Protein AF-A0A3E0RC95-F1 (afdb_monomer_lite)

Sequence (96 aa):
MTKPINPTENRKFEVNDRVCKRPVRNAIATPNTPEMKPTRKGIIVSRKQVKQRSKTAVAGHALRWQSEIRWDDSERTDWVDDIRIIHEAELQTHLS

Foldseek 3Di:
DDDDDDPVPPPQDDFFFKKWFDQDPPLPPDVPRPPRPPTWIWTFHDKDWDWAQDPPDPVRTDTFMWTWTDTPVDPDTDTGTPVRMHGPVVVVVVVD

pLDDT: mean 76.49, std 19.99, range [34.25, 96.75]

Secondary structure (DSSP, 8-state):
-PPP--TT------TT-EEEEPPPTT----TT--------EEEEEEEEEEEEE-SSSTTSEEEEEEEEEEETT-SSEEEEEGGGEEEHHHHHHHH-

Radius of gyration: 15.99 Å; chains: 1; bounding box: 33×42×44 Å

Structure (mmCIF, N/CA/C/O backbone):
data_AF-A0A3E0RC95-F1
#
_entry.id   AF-A0A3E0RC95-F1
#
loop_
_atom_site.group_PDB
_atom_site.id
_atom_site.type_symbol
_atom_site.label_atom_id
_atom_site.label_alt_id
_atom_site.label_comp_id
_atom_site.label_asym_id
_atom_site.label_entity_id
_atom_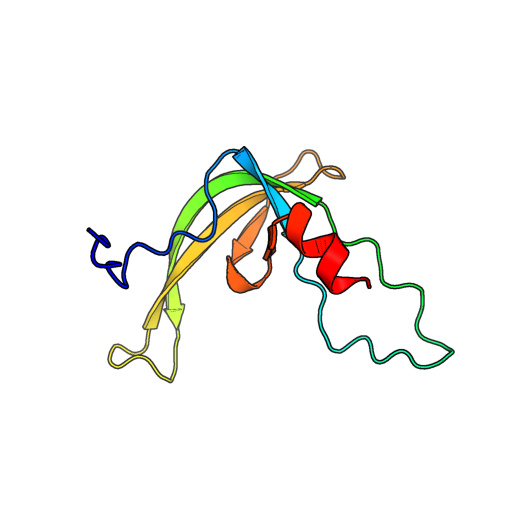site.label_seq_id
_atom_site.pdbx_PDB_ins_code
_atom_site.Cartn_x
_atom_site.Cartn_y
_atom_site.Cartn_z
_atom_site.occupancy
_atom_site.B_iso_or_equiv
_atom_site.auth_seq_id
_atom_site.auth_comp_id
_atom_site.auth_asym_id
_atom_site.auth_atom_id
_atom_site.pdbx_PDB_model_num
ATOM 1 N N . MET A 1 1 ? 2.530 -30.930 -8.122 1.00 35.31 1 MET A N 1
ATOM 2 C CA . MET A 1 1 ? 3.054 -30.095 -9.225 1.00 35.31 1 MET A CA 1
ATOM 3 C C . MET A 1 1 ? 3.200 -28.673 -8.707 1.00 35.31 1 MET A C 1
ATOM 5 O O . MET A 1 1 ? 2.201 -27.987 -8.535 1.00 35.31 1 MET A O 1
ATOM 9 N N . THR A 1 2 ? 4.415 -28.270 -8.348 1.00 40.94 2 THR A N 1
ATOM 10 C CA . THR A 1 2 ? 4.705 -26.956 -7.754 1.00 40.94 2 THR A CA 1
ATOM 11 C C . THR A 1 2 ? 4.955 -25.970 -8.891 1.00 40.94 2 THR A C 1
ATOM 13 O O . THR A 1 2 ? 5.868 -26.177 -9.687 1.00 40.94 2 THR A O 1
ATOM 16 N N . LYS A 1 3 ? 4.102 -24.948 -9.032 1.00 36.81 3 LYS A N 1
ATOM 17 C CA . LYS A 1 3 ? 4.248 -23.929 -10.083 1.00 36.81 3 LYS A CA 1
ATOM 18 C C . LYS A 1 3 ? 5.574 -23.170 -9.889 1.00 36.81 3 LYS A C 1
ATOM 20 O O . LYS A 1 3 ? 5.895 -22.839 -8.746 1.00 36.81 3 LYS A O 1
ATOM 25 N N . PRO A 1 4 ? 6.334 -22.876 -10.959 1.00 38.53 4 PRO A N 1
ATOM 26 C CA . PRO A 1 4 ? 7.520 -22.037 -10.854 1.00 38.53 4 PRO A CA 1
ATOM 27 C C . PRO A 1 4 ? 7.095 -20.619 -10.465 1.00 38.53 4 PRO A C 1
ATOM 29 O O . PRO A 1 4 ? 6.241 -20.006 -11.105 1.00 38.53 4 PRO A O 1
ATOM 32 N N . ILE A 1 5 ? 7.673 -20.116 -9.378 1.00 41.31 5 ILE A N 1
ATOM 33 C CA . ILE A 1 5 ? 7.443 -18.760 -8.890 1.00 41.31 5 ILE A CA 1
ATOM 34 C C . ILE A 1 5 ? 8.248 -17.836 -9.808 1.00 41.31 5 ILE A C 1
ATOM 36 O O . ILE A 1 5 ? 9.473 -17.786 -9.712 1.00 41.31 5 ILE A O 1
ATOM 40 N N . ASN A 1 6 ? 7.581 -17.134 -10.727 1.00 34.25 6 ASN A N 1
ATOM 41 C CA . ASN A 1 6 ? 8.210 -16.048 -11.477 1.00 34.25 6 ASN A CA 1
ATOM 42 C C . ASN A 1 6 ? 8.730 -15.006 -10.466 1.00 34.25 6 ASN A C 1
ATOM 44 O O . ASN A 1 6 ? 7.924 -14.445 -9.717 1.00 34.25 6 ASN A O 1
ATOM 48 N N . PRO A 1 7 ? 10.038 -14.685 -10.430 1.00 42.03 7 PRO A N 1
ATOM 49 C CA . PRO A 1 7 ? 10.589 -13.711 -9.481 1.00 42.03 7 PRO A CA 1
ATOM 50 C C . PRO A 1 7 ? 10.060 -12.278 -9.697 1.00 42.03 7 PRO A C 1
ATOM 52 O O . PRO A 1 7 ? 10.316 -11.391 -8.885 1.00 42.03 7 PRO A O 1
ATOM 55 N N . THR A 1 8 ? 9.295 -12.049 -10.767 1.00 39.56 8 THR A N 1
ATOM 56 C CA . THR A 1 8 ? 8.654 -10.778 -11.127 1.00 39.56 8 THR A CA 1
ATOM 57 C C . THR A 1 8 ? 7.214 -10.617 -10.623 1.00 39.56 8 THR A C 1
ATOM 59 O O . THR A 1 8 ? 6.688 -9.507 -10.687 1.00 39.56 8 THR A O 1
ATOM 62 N N . GLU A 1 9 ? 6.581 -11.666 -10.089 1.00 40.16 9 GLU A N 1
ATOM 63 C CA . GLU A 1 9 ? 5.160 -11.650 -9.694 1.00 40.16 9 GLU A CA 1
ATOM 64 C C . GLU A 1 9 ? 4.912 -12.059 -8.241 1.00 40.16 9 GLU A C 1
ATOM 66 O O . GLU A 1 9 ? 3.819 -12.487 -7.884 1.00 40.16 9 GLU A O 1
ATOM 71 N N . ASN A 1 10 ? 5.883 -11.857 -7.349 1.00 47.84 10 ASN A N 1
ATOM 72 C CA . ASN A 1 10 ? 5.588 -11.916 -5.918 1.00 47.84 10 ASN A CA 1
ATOM 73 C C . ASN A 1 10 ? 4.903 -10.602 -5.492 1.00 47.84 10 ASN A C 1
ATOM 75 O O . ASN A 1 10 ? 5.489 -9.754 -4.812 1.00 47.84 10 ASN A O 1
ATOM 79 N N . ARG A 1 11 ? 3.687 -10.360 -6.005 1.00 60.28 11 ARG A N 1
ATOM 80 C CA . ARG A 1 11 ? 2.858 -9.219 -5.606 1.00 60.28 11 ARG A CA 1
ATOM 81 C C . ARG A 1 11 ? 2.469 -9.433 -4.148 1.00 60.28 11 ARG A C 1
ATOM 83 O O . ARG A 1 11 ? 1.536 -10.158 -3.850 1.00 60.28 11 ARG A O 1
ATOM 90 N N . LYS A 1 12 ? 3.211 -8.792 -3.239 1.00 78.62 12 LYS A N 1
ATOM 91 C CA . LYS A 1 12 ? 2.954 -8.884 -1.795 1.00 78.62 12 LYS A CA 1
ATOM 92 C C . LYS A 1 12 ? 1.573 -8.327 -1.404 1.00 78.62 12 LYS A C 1
ATOM 94 O O . LYS A 1 12 ? 1.042 -8.734 -0.382 1.00 78.62 12 LYS A O 1
ATOM 99 N N . PHE A 1 13 ? 1.014 -7.418 -2.201 1.00 89.25 13 PHE A N 1
ATOM 100 C CA . PHE A 1 13 ? -0.245 -6.717 -1.932 1.00 89.25 13 PHE A CA 1
ATOM 101 C C . PHE A 1 13 ? -1.110 -6.644 -3.193 1.00 89.25 13 PHE A C 1
ATOM 103 O O . PHE A 1 13 ? -0.581 -6.802 -4.296 1.00 89.25 13 PHE A O 1
ATOM 110 N N . GLU A 1 14 ? -2.389 -6.320 -3.042 1.00 92.69 14 GLU A N 1
ATOM 111 C CA . GLU A 1 14 ? -3.408 -6.099 -4.071 1.00 92.69 14 GLU A CA 1
ATOM 112 C C . GLU A 1 14 ? -4.346 -4.931 -3.698 1.00 92.69 14 GLU A C 1
ATOM 114 O O . GLU A 1 14 ? -4.283 -4.372 -2.604 1.00 92.69 14 GLU A O 1
ATOM 119 N N . VAL A 1 15 ? -5.177 -4.484 -4.648 1.00 93.88 15 VAL A N 1
ATOM 120 C CA . VAL A 1 15 ? -6.199 -3.456 -4.377 1.00 93.88 15 VAL A CA 1
ATOM 121 C C . VAL A 1 15 ? -7.290 -4.069 -3.500 1.00 93.88 15 VAL A C 1
ATOM 123 O O . VAL A 1 15 ? -7.694 -5.203 -3.729 1.00 93.88 15 VAL A O 1
ATOM 126 N N . ASN A 1 16 ? -7.790 -3.293 -2.540 1.00 95.06 16 ASN A N 1
ATOM 127 C CA . ASN A 1 16 ? -8.684 -3.687 -1.448 1.00 95.06 16 ASN A CA 1
ATOM 128 C C . ASN A 1 16 ? -8.031 -4.451 -0.285 1.00 95.06 16 ASN A C 1
ATOM 130 O O . ASN A 1 16 ? -8.719 -4.738 0.696 1.00 95.06 16 ASN A O 1
ATOM 134 N N . ASP A 1 17 ? -6.719 -4.701 -0.319 1.00 94.62 17 ASP A N 1
ATOM 135 C CA . ASP A 1 17 ? -6.029 -5.274 0.836 1.00 94.62 17 ASP A CA 1
ATOM 136 C C . ASP A 1 17 ? -6.010 -4.307 2.022 1.00 94.62 17 ASP A C 1
ATOM 138 O O . ASP A 1 17 ? -5.752 -3.103 1.882 1.00 94.62 17 ASP A O 1
ATOM 142 N N . ARG A 1 18 ? -6.229 -4.869 3.216 1.00 94.06 18 ARG A N 1
ATOM 143 C CA . ARG A 1 18 ? -6.066 -4.180 4.497 1.00 94.06 18 ARG A CA 1
ATOM 144 C C . ARG A 1 18 ? -4.603 -4.184 4.900 1.00 94.06 18 ARG A C 1
ATOM 146 O O . ARG A 1 18 ? -4.006 -5.229 5.161 1.00 94.06 18 ARG A O 1
ATOM 153 N N . VAL A 1 19 ? -4.037 -2.991 4.993 1.00 93.19 19 VAL A N 1
ATOM 154 C CA . VAL A 1 19 ? -2.623 -2.795 5.292 1.00 93.19 19 VAL A CA 1
ATOM 155 C C . VAL A 1 19 ? -2.442 -1.848 6.455 1.00 93.19 19 VAL A C 1
ATOM 157 O O . VAL A 1 19 ? -3.298 -1.028 6.787 1.00 93.19 19 VAL A O 1
ATOM 160 N N . CYS A 1 20 ? -1.275 -1.936 7.067 1.00 90.88 20 CYS A N 1
ATOM 161 C CA . CYS A 1 20 ? -0.836 -0.975 8.049 1.00 90.88 20 CYS A CA 1
ATOM 162 C C . CYS A 1 20 ? 0.590 -0.527 7.739 1.00 90.88 20 CYS A C 1
ATOM 164 O O . CYS A 1 20 ? 1.341 -1.168 6.994 1.00 90.88 20 CYS A O 1
ATOM 166 N N . LYS A 1 21 ? 0.967 0.627 8.285 1.00 88.12 21 LYS A N 1
ATOM 167 C CA . LYS A 1 21 ? 2.341 1.115 8.181 1.00 88.12 21 LYS A CA 1
ATOM 168 C C . LYS A 1 21 ? 3.292 0.077 8.790 1.00 88.12 21 LYS A C 1
ATOM 170 O O . LYS A 1 21 ? 3.031 -0.484 9.834 1.00 88.12 21 LYS A O 1
ATOM 175 N N . ARG A 1 22 ? 4.430 -0.217 8.179 1.00 84.75 22 ARG A N 1
ATOM 176 C CA . ARG A 1 22 ? 5.389 -1.143 8.788 1.00 84.75 22 ARG A CA 1
ATOM 177 C C . ARG A 1 22 ? 5.930 -0.519 10.088 1.00 84.75 22 ARG A C 1
ATOM 179 O O . ARG A 1 22 ? 6.446 0.604 10.014 1.00 84.75 22 ARG A O 1
ATOM 186 N N . PRO A 1 23 ? 5.861 -1.207 11.244 1.00 74.81 23 PRO A N 1
ATOM 187 C CA . PRO A 1 23 ? 6.500 -0.737 12.468 1.00 74.81 23 PRO A CA 1
ATOM 188 C C . PRO A 1 23 ? 8.006 -0.578 12.240 1.00 74.81 23 PRO A C 1
ATOM 190 O O . PRO A 1 23 ? 8.659 -1.449 11.660 1.00 74.81 23 PRO A O 1
ATOM 193 N N . VAL A 1 24 ? 8.577 0.552 12.655 1.00 68.69 24 VAL A N 1
ATOM 194 C CA . VAL A 1 24 ? 10.017 0.788 12.500 1.00 68.69 24 VAL A CA 1
ATOM 195 C C . VAL A 1 24 ? 10.729 0.104 13.663 1.00 68.69 24 VAL A C 1
ATOM 197 O O . VAL A 1 24 ? 10.512 0.464 14.815 1.00 68.69 24 VAL A O 1
ATOM 200 N N . ARG A 1 25 ? 11.605 -0.863 13.365 1.00 54.59 25 ARG A N 1
ATOM 201 C CA . ARG A 1 25 ? 12.321 -1.704 14.349 1.00 54.59 25 ARG A CA 1
ATOM 202 C C . ARG A 1 25 ? 13.194 -0.928 15.359 1.00 54.59 25 ARG A C 1
ATOM 204 O O . ARG A 1 25 ? 13.706 -1.527 16.293 1.00 54.59 25 ARG A O 1
ATOM 211 N N . ASN A 1 26 ? 13.361 0.386 15.187 1.00 49.31 26 ASN A N 1
ATOM 212 C CA . ASN A 1 26 ? 14.216 1.239 16.019 1.00 49.31 26 ASN A CA 1
ATOM 213 C C . ASN A 1 26 ? 13.485 1.973 17.154 1.00 49.31 26 ASN A C 1
ATOM 215 O O . ASN A 1 26 ? 14.095 2.818 17.805 1.00 49.31 26 ASN A O 1
ATOM 219 N N . ALA A 1 27 ? 12.226 1.648 17.449 1.00 47.44 27 ALA A N 1
ATOM 220 C CA . ALA A 1 27 ? 11.689 1.927 18.779 1.00 47.44 27 ALA A CA 1
ATOM 221 C C . ALA A 1 27 ? 12.302 0.910 19.757 1.00 47.44 27 ALA A C 1
ATOM 223 O O . ALA A 1 27 ? 11.657 -0.051 20.164 1.00 47.44 27 ALA A O 1
ATOM 224 N N . ILE A 1 28 ? 13.595 1.074 20.058 1.00 43.06 28 ILE A N 1
ATOM 225 C CA . ILE A 1 28 ? 14.238 0.398 21.184 1.00 43.06 28 ILE A CA 1
ATOM 226 C C . ILE A 1 28 ? 13.371 0.740 22.389 1.00 43.06 28 ILE A C 1
ATOM 228 O O . ILE A 1 28 ? 13.204 1.921 22.685 1.00 43.06 28 ILE A O 1
ATOM 232 N N . ALA A 1 29 ? 12.800 -0.278 23.030 1.00 45.34 29 ALA A N 1
ATOM 233 C CA . ALA A 1 29 ? 12.049 -0.154 24.268 1.00 45.34 29 ALA A CA 1
ATOM 234 C C . ALA A 1 29 ? 12.998 0.321 25.379 1.00 45.34 29 ALA A C 1
ATOM 236 O O . ALA A 1 29 ? 13.467 -0.448 26.210 1.00 45.34 29 ALA A O 1
ATOM 237 N N . THR A 1 30 ? 13.348 1.601 25.359 1.00 45.31 30 THR A N 1
ATOM 238 C CA . THR A 1 30 ? 13.8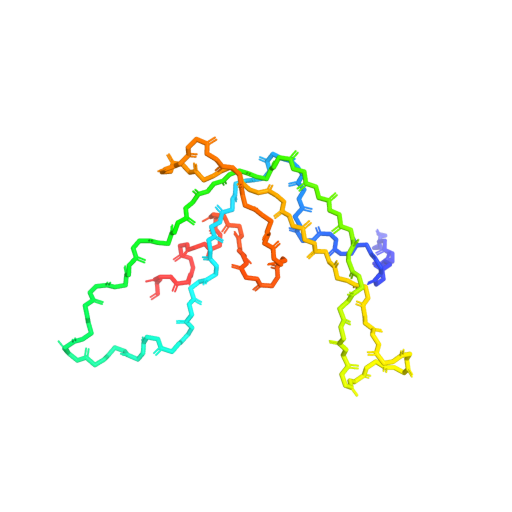45 2.279 26.547 1.00 45.31 30 THR A CA 1
ATOM 239 C C . THR A 1 30 ? 12.639 2.540 27.453 1.00 45.31 30 THR A C 1
ATOM 241 O O . THR A 1 30 ? 11.554 2.818 26.936 1.00 45.31 30 THR A O 1
ATOM 244 N N . PRO A 1 31 ? 12.771 2.465 28.784 1.00 51.25 31 PRO A N 1
ATOM 245 C CA . PRO A 1 31 ? 11.652 2.665 29.712 1.00 51.25 31 PRO A CA 1
ATOM 246 C C . PRO A 1 31 ? 10.958 4.041 29.596 1.00 51.25 31 PRO A C 1
ATOM 248 O O . PRO A 1 31 ? 9.878 4.217 30.142 1.00 51.25 31 PRO A O 1
ATOM 251 N N . ASN A 1 32 ? 11.534 4.983 28.836 1.00 52.47 32 ASN A N 1
ATOM 252 C CA . ASN A 1 32 ? 10.956 6.291 28.504 1.00 52.47 32 ASN A CA 1
ATOM 253 C C . ASN A 1 32 ? 10.447 6.406 27.053 1.00 52.47 32 ASN A C 1
ATOM 255 O O . ASN A 1 32 ? 10.195 7.514 26.578 1.00 52.47 32 ASN A O 1
ATOM 259 N N . THR A 1 33 ? 10.333 5.302 26.308 1.00 49.88 33 THR A N 1
ATOM 260 C CA . THR A 1 33 ? 9.812 5.361 24.935 1.00 49.88 33 THR A CA 1
ATOM 261 C C . THR A 1 33 ? 8.293 5.493 25.021 1.00 49.88 33 THR A C 1
ATOM 263 O O . THR A 1 33 ? 7.661 4.579 25.550 1.00 49.88 33 THR A O 1
ATOM 266 N N . PRO A 1 34 ? 7.690 6.598 24.541 1.00 45.91 34 PRO A N 1
ATOM 267 C CA . PRO A 1 34 ? 6.240 6.718 24.512 1.00 45.91 34 PRO A CA 1
ATOM 268 C C . PRO A 1 34 ? 5.681 5.539 23.717 1.00 45.91 34 PRO A C 1
ATOM 270 O O . PRO A 1 34 ? 6.285 5.160 22.708 1.00 45.91 34 PRO A O 1
ATOM 273 N N . GLU A 1 35 ? 4.587 4.957 24.221 1.00 51.66 35 GLU A N 1
ATOM 274 C CA . GLU A 1 35 ? 3.865 3.812 23.654 1.00 51.66 35 GLU A CA 1
ATOM 275 C C . GLU A 1 35 ? 4.025 3.742 22.135 1.00 51.66 35 GLU A C 1
ATOM 277 O O . GLU A 1 35 ? 3.847 4.757 21.450 1.00 51.66 35 GLU A O 1
ATOM 282 N N . MET A 1 36 ? 4.384 2.560 21.608 1.00 52.66 36 MET A N 1
ATOM 283 C CA . MET A 1 36 ? 4.443 2.323 20.164 1.00 52.66 36 MET A CA 1
ATOM 284 C C . MET A 1 36 ? 3.199 2.939 19.527 1.00 52.66 36 MET A C 1
ATOM 286 O O . MET A 1 36 ? 2.093 2.435 19.722 1.00 52.66 36 MET A O 1
ATOM 290 N N . LYS A 1 37 ? 3.376 4.063 18.815 1.00 54.69 37 LYS A N 1
ATOM 291 C CA . LYS A 1 37 ? 2.242 4.790 18.241 1.00 54.69 37 LYS A CA 1
ATOM 292 C C . LYS A 1 37 ? 1.413 3.796 17.432 1.00 54.69 37 LYS A C 1
ATOM 294 O O . LYS A 1 37 ? 2.015 3.044 16.653 1.00 54.69 37 LYS A O 1
ATOM 299 N N . PRO A 1 38 ? 0.077 3.782 17.597 1.00 61.66 38 PRO A N 1
ATOM 300 C CA . PRO A 1 38 ? -0.775 2.848 16.890 1.00 61.66 38 PRO A CA 1
ATOM 301 C C . PRO A 1 38 ? -0.442 2.928 15.408 1.00 61.66 38 PRO A C 1
ATOM 303 O O . PRO A 1 38 ? -0.373 4.000 14.798 1.00 61.66 38 PRO A O 1
ATOM 306 N N . THR A 1 39 ? -0.111 1.770 14.859 1.00 73.56 39 THR A N 1
ATOM 307 C CA . THR A 1 39 ? 0.322 1.679 13.481 1.00 73.56 39 THR A CA 1
ATOM 308 C C . THR A 1 39 ? -0.865 2.040 12.599 1.00 73.56 39 THR A C 1
ATOM 310 O O . THR A 1 39 ? -1.870 1.336 12.619 1.00 73.56 39 THR A O 1
ATOM 313 N N . ARG A 1 40 ? -0.759 3.143 11.848 1.00 87.00 40 ARG A N 1
ATOM 314 C CA . ARG A 1 40 ? -1.830 3.636 10.968 1.00 87.00 40 ARG A CA 1
ATOM 315 C C . ARG A 1 40 ? -2.292 2.520 10.027 1.00 87.00 40 ARG A C 1
ATOM 317 O O . ARG A 1 40 ? -1.450 1.895 9.374 1.00 87.00 40 ARG A O 1
ATOM 324 N N . LYS A 1 41 ? -3.602 2.277 9.988 1.00 92.06 41 LYS A N 1
ATOM 325 C CA . LYS A 1 41 ? -4.267 1.230 9.199 1.00 92.06 41 LYS A CA 1
ATOM 326 C C . LYS A 1 41 ? -5.055 1.848 8.053 1.00 92.06 41 LYS A C 1
ATOM 328 O O . LYS A 1 41 ? -5.482 2.997 8.153 1.00 92.06 41 LYS A O 1
ATOM 333 N N . GLY A 1 42 ? -5.216 1.107 6.969 1.00 94.12 42 GLY A N 1
ATOM 334 C CA . GLY A 1 42 ? -5.942 1.573 5.800 1.00 94.12 42 GLY A CA 1
ATOM 335 C C . GLY A 1 42 ? -6.178 0.476 4.776 1.00 94.12 42 GLY A C 1
ATOM 336 O O . GLY A 1 42 ? -5.865 -0.695 4.995 1.00 94.12 42 GLY A O 1
ATOM 337 N N . ILE A 1 43 ? -6.733 0.880 3.640 1.00 96.31 43 ILE A N 1
ATOM 338 C CA . ILE A 1 43 ? -7.029 0.009 2.505 1.00 96.31 43 ILE A CA 1
ATOM 339 C C . ILE A 1 43 ? -6.324 0.515 1.251 1.00 96.31 43 ILE A C 1
ATOM 341 O O . ILE A 1 43 ? -6.299 1.721 0.988 1.00 96.31 43 ILE A O 1
ATOM 345 N N . ILE A 1 44 ? -5.751 -0.400 0.472 1.00 96.56 44 ILE A N 1
ATOM 346 C CA . ILE A 1 44 ? -5.158 -0.055 -0.821 1.00 96.56 44 ILE A CA 1
ATOM 347 C C . ILE A 1 44 ? -6.274 0.239 -1.823 1.00 96.56 44 ILE A C 1
ATOM 349 O O . ILE A 1 44 ? -7.141 -0.599 -2.051 1.00 96.56 44 ILE A O 1
ATOM 353 N N . VAL A 1 45 ? -6.222 1.405 -2.465 1.00 96.75 45 VAL A N 1
ATOM 354 C CA . VAL A 1 45 ? -7.205 1.827 -3.479 1.00 96.75 45 VAL A CA 1
ATOM 355 C C . VAL A 1 45 ? -6.638 1.818 -4.899 1.00 96.75 45 VAL A C 1
ATOM 357 O O . VAL A 1 45 ? -7.383 1.652 -5.859 1.00 96.75 45 VAL A O 1
ATOM 360 N N . SER A 1 46 ? -5.321 1.959 -5.051 1.00 95.88 46 SER A N 1
ATOM 361 C CA . SER A 1 46 ? -4.640 1.937 -6.349 1.00 95.88 46 SER A CA 1
ATOM 362 C C . SER A 1 46 ? -3.175 1.559 -6.183 1.00 95.88 46 SER A C 1
ATOM 364 O O . SER A 1 46 ? -2.628 1.613 -5.082 1.00 95.88 46 SER A O 1
ATOM 366 N N . ARG A 1 47 ? -2.518 1.142 -7.269 1.00 94.19 47 ARG A N 1
ATOM 367 C CA . ARG A 1 47 ? -1.111 0.720 -7.257 1.00 94.19 47 ARG A CA 1
ATOM 368 C C . ARG A 1 47 ? -0.415 1.102 -8.553 1.00 94.19 47 ARG A C 1
ATOM 370 O O . ARG A 1 47 ? -1.007 1.039 -9.626 1.00 94.19 47 ARG A O 1
ATOM 377 N N . LYS A 1 48 ? 0.868 1.452 -8.465 1.00 93.62 48 LYS A N 1
ATOM 378 C CA . LYS A 1 48 ? 1.697 1.786 -9.632 1.00 93.62 48 LYS A CA 1
ATOM 379 C C . LYS A 1 48 ? 3.148 1.373 -9.434 1.00 93.62 48 LYS A C 1
ATOM 381 O O . LYS A 1 48 ? 3.636 1.297 -8.307 1.00 93.62 48 LYS A O 1
ATOM 386 N N . GLN A 1 49 ? 3.854 1.158 -10.538 1.00 92.38 49 GLN A N 1
ATOM 387 C CA . GLN A 1 49 ? 5.307 1.031 -10.517 1.00 92.38 49 GLN A CA 1
ATOM 388 C C . GLN A 1 49 ? 5.961 2.394 -10.707 1.00 92.38 49 GLN A C 1
ATOM 390 O O . GLN A 1 49 ? 5.574 3.173 -11.575 1.00 92.38 49 GLN A O 1
ATOM 395 N N . VAL A 1 50 ? 6.990 2.660 -9.912 1.00 91.31 50 VAL A N 1
ATOM 396 C CA . VAL A 1 50 ? 7.802 3.872 -9.996 1.00 91.31 50 VAL A CA 1
ATOM 397 C C . VAL A 1 50 ? 9.271 3.511 -10.166 1.00 91.31 50 VAL A C 1
ATOM 399 O O . VAL A 1 50 ? 9.773 2.551 -9.577 1.00 91.31 50 VAL A O 1
ATOM 402 N N . LYS A 1 51 ? 9.985 4.301 -10.973 1.00 92.00 51 LYS A N 1
ATOM 403 C CA . LYS A 1 51 ? 11.446 4.226 -11.064 1.00 92.00 51 LYS A CA 1
ATOM 404 C C . LYS A 1 51 ? 12.043 4.906 -9.837 1.00 92.00 51 LYS A C 1
ATOM 406 O O . LYS A 1 51 ? 11.920 6.117 -9.680 1.00 92.00 51 LYS A O 1
ATOM 411 N N . GLN A 1 52 ? 12.711 4.139 -8.986 1.00 87.31 52 GLN A N 1
ATOM 412 C CA . GLN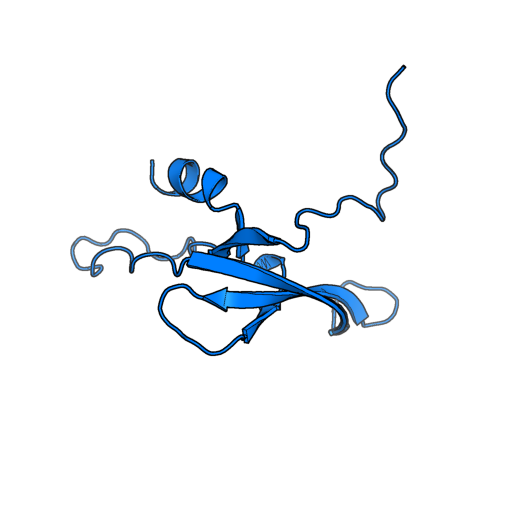 A 1 52 ? 13.436 4.661 -7.830 1.00 87.31 52 GLN A CA 1
ATOM 413 C C . GLN A 1 52 ? 14.934 4.511 -8.033 1.00 87.31 52 GLN A C 1
ATOM 415 O O . GLN A 1 52 ? 15.402 3.465 -8.479 1.00 87.31 52 GLN A O 1
ATOM 420 N N . ARG A 1 53 ? 15.704 5.548 -7.686 1.00 88.25 53 ARG A N 1
ATOM 421 C CA . ARG A 1 53 ? 17.168 5.462 -7.724 1.00 88.25 53 ARG A CA 1
ATOM 422 C C . ARG A 1 53 ? 17.638 4.339 -6.808 1.00 88.25 53 ARG A C 1
ATOM 424 O O . ARG A 1 53 ? 17.192 4.223 -5.669 1.00 88.25 53 ARG A O 1
ATOM 431 N N . SER A 1 54 ? 18.560 3.529 -7.304 1.00 86.12 54 SER A N 1
ATOM 432 C CA . SER A 1 54 ? 19.136 2.424 -6.552 1.00 86.12 54 SER A CA 1
ATOM 433 C C . SER A 1 54 ? 20.613 2.322 -6.889 1.00 86.12 54 SER A C 1
ATOM 435 O O . SER A 1 54 ? 20.973 2.187 -8.053 1.00 86.12 54 SER A O 1
ATOM 437 N N . LYS A 1 55 ? 21.463 2.378 -5.859 1.00 84.81 55 LYS A N 1
ATOM 438 C CA . LYS A 1 55 ? 22.919 2.239 -6.008 1.00 84.81 55 LYS A CA 1
ATOM 439 C C . LYS A 1 55 ? 23.344 0.817 -6.384 1.00 84.81 55 LYS A C 1
ATOM 441 O O . LYS A 1 55 ? 24.452 0.628 -6.859 1.00 84.81 55 LYS A O 1
ATOM 446 N N . THR A 1 56 ? 22.482 -0.169 -6.141 1.00 83.88 56 THR A N 1
ATOM 447 C CA . THR A 1 56 ? 22.765 -1.591 -6.374 1.00 83.88 56 THR A CA 1
ATOM 448 C C . THR A 1 56 ? 22.183 -2.110 -7.686 1.00 83.88 56 THR A C 1
ATOM 450 O O . THR A 1 56 ? 22.513 -3.217 -8.099 1.00 83.88 56 THR A O 1
ATOM 453 N N . ALA A 1 57 ? 21.317 -1.342 -8.350 1.00 84.00 57 ALA A N 1
ATOM 454 C CA . ALA A 1 57 ? 20.773 -1.721 -9.646 1.00 84.00 57 ALA A CA 1
ATOM 455 C C . ALA A 1 57 ? 21.749 -1.346 -10.769 1.00 84.00 57 ALA A C 1
ATOM 457 O O . ALA A 1 57 ? 22.218 -0.212 -10.823 1.00 84.00 57 ALA A O 1
ATOM 458 N N . VAL A 1 58 ? 21.977 -2.266 -11.712 1.00 80.62 58 VAL A N 1
ATOM 459 C CA . VAL A 1 58 ? 22.877 -2.066 -12.868 1.00 80.62 58 VAL A CA 1
ATOM 460 C C . VAL A 1 58 ? 22.496 -0.823 -13.686 1.00 80.62 58 VAL A C 1
ATOM 462 O O . VAL A 1 58 ? 23.361 -0.079 -14.129 1.00 80.62 58 VAL A O 1
ATOM 465 N N . ALA A 1 59 ? 21.198 -0.540 -13.821 1.00 81.81 59 ALA A N 1
ATOM 466 C CA . ALA A 1 59 ? 20.681 0.625 -14.545 1.00 81.81 59 ALA A CA 1
ATOM 467 C C . ALA A 1 59 ? 20.649 1.933 -13.713 1.00 81.81 59 ALA A C 1
ATOM 469 O O . ALA A 1 59 ? 20.053 2.923 -14.140 1.00 81.81 59 ALA A O 1
ATOM 470 N N . GLY A 1 60 ? 21.185 1.942 -12.485 1.00 87.38 60 GLY A N 1
ATOM 471 C CA . GLY A 1 60 ? 21.132 3.080 -11.548 1.00 87.38 60 GLY A CA 1
ATOM 472 C C . GLY A 1 60 ? 19.749 3.351 -10.934 1.00 87.38 60 GLY A C 1
ATOM 473 O O . GLY A 1 60 ? 19.575 4.25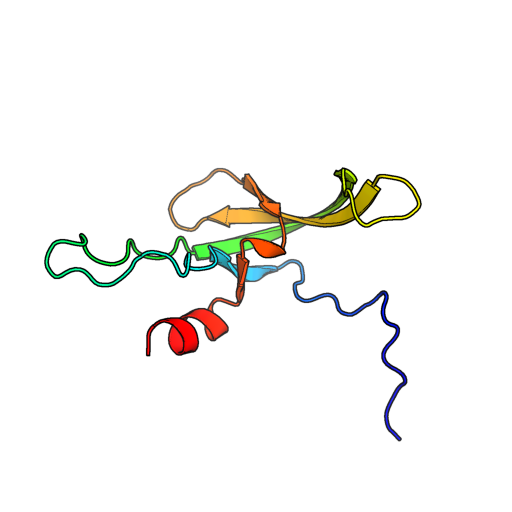2 -10.105 1.00 87.38 60 GLY A O 1
ATOM 474 N N . HIS A 1 61 ? 18.742 2.569 -11.320 1.00 86.88 61 HIS A N 1
ATOM 475 C CA . HIS A 1 61 ? 17.383 2.637 -10.802 1.00 86.88 61 HIS A CA 1
ATOM 476 C C . HIS A 1 61 ? 16.731 1.252 -10.781 1.00 86.88 61 HIS A C 1
ATOM 478 O O . HIS A 1 61 ? 17.088 0.369 -11.556 1.00 86.88 61 HIS A O 1
ATOM 484 N N . ALA A 1 62 ? 15.764 1.075 -9.886 1.00 86.31 62 ALA A N 1
ATOM 485 C CA . ALA A 1 62 ? 14.935 -0.114 -9.771 1.00 86.31 62 ALA A CA 1
ATOM 486 C C . ALA A 1 62 ? 13.460 0.275 -9.909 1.00 86.31 62 ALA A C 1
ATOM 488 O O . ALA A 1 62 ? 13.034 1.310 -9.391 1.00 86.31 62 ALA A O 1
ATOM 489 N N . LEU A 1 63 ? 12.676 -0.564 -10.584 1.00 89.25 63 LEU A N 1
ATOM 490 C CA . LEU A 1 63 ? 11.221 -0.452 -10.574 1.00 89.25 63 LEU A CA 1
ATOM 491 C C . LEU A 1 63 ? 10.699 -1.002 -9.246 1.00 89.25 63 LEU A C 1
ATOM 493 O O . LEU A 1 63 ? 10.987 -2.142 -8.878 1.00 89.25 63 LEU A O 1
ATOM 497 N N . ARG A 1 64 ? 9.967 -0.173 -8.504 1.00 88.81 64 ARG A N 1
ATOM 498 C CA . ARG A 1 64 ? 9.375 -0.522 -7.209 1.00 88.81 64 ARG A CA 1
A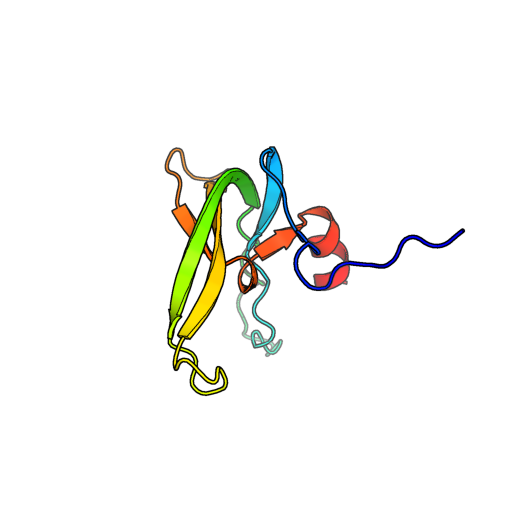TOM 499 C C . ARG A 1 64 ? 7.884 -0.234 -7.237 1.00 88.81 64 ARG A C 1
ATOM 501 O O . ARG A 1 64 ? 7.445 0.695 -7.909 1.00 88.81 64 ARG A O 1
ATOM 508 N N . TRP A 1 65 ? 7.118 -1.038 -6.512 1.00 90.56 65 TRP A N 1
ATOM 509 C CA . TRP A 1 65 ? 5.689 -0.817 -6.346 1.00 90.56 65 TRP A CA 1
ATOM 510 C C . TRP A 1 65 ? 5.424 0.224 -5.258 1.00 90.56 65 TRP A C 1
ATOM 512 O O . TRP A 1 65 ? 6.038 0.196 -4.186 1.00 90.56 65 TRP A O 1
ATOM 522 N N . GLN A 1 66 ? 4.506 1.131 -5.569 1.00 94.06 66 GLN A N 1
ATOM 523 C CA . GLN A 1 66 ? 3.846 2.010 -4.619 1.00 94.06 66 GLN A CA 1
ATOM 524 C C . GLN A 1 66 ? 2.354 1.702 -4.611 1.00 94.06 66 GLN A C 1
ATOM 526 O O . GLN A 1 66 ? 1.749 1.484 -5.666 1.00 94.06 66 GLN A O 1
ATOM 531 N N . SER A 1 67 ? 1.777 1.749 -3.420 1.00 95.38 67 SER A N 1
ATOM 532 C CA . SER A 1 67 ? 0.357 1.557 -3.174 1.00 95.38 67 SER A CA 1
ATOM 533 C C . SER A 1 67 ? -0.243 2.867 -2.670 1.00 95.38 67 SER A C 1
ATOM 535 O O . SER A 1 67 ? 0.306 3.516 -1.779 1.00 95.38 67 SER A O 1
ATOM 537 N N . GLU A 1 68 ? -1.342 3.285 -3.279 1.00 96.50 68 GLU A N 1
ATOM 538 C CA . GLU A 1 68 ? -2.181 4.370 -2.795 1.00 96.50 68 GLU A CA 1
ATOM 539 C C . GLU A 1 68 ? -3.105 3.815 -1.721 1.00 96.50 68 GLU A C 1
ATOM 541 O O . GLU A 1 68 ? -3.824 2.843 -1.960 1.00 96.50 68 GLU A O 1
ATOM 546 N N . ILE A 1 69 ? -3.069 4.414 -0.537 1.00 95.88 69 ILE A N 1
ATOM 547 C CA . ILE A 1 69 ? -3.770 3.907 0.638 1.00 95.88 69 ILE A CA 1
ATOM 548 C C . ILE A 1 69 ? -4.719 4.978 1.143 1.00 95.88 69 ILE A C 1
ATOM 550 O O . ILE A 1 69 ? -4.298 6.105 1.402 1.00 95.88 69 ILE A O 1
ATOM 554 N N . ARG A 1 70 ? -5.986 4.606 1.329 1.00 96.00 70 ARG A N 1
ATOM 555 C CA . ARG A 1 70 ? -6.936 5.376 2.133 1.00 96.00 70 ARG A CA 1
ATOM 556 C C . ARG A 1 70 ? -6.809 4.913 3.577 1.00 96.00 70 ARG A C 1
ATOM 558 O O . ARG A 1 70 ? -7.118 3.759 3.879 1.00 96.00 70 ARG A O 1
ATOM 565 N N . TRP A 1 71 ? -6.321 5.789 4.442 1.00 93.81 71 TRP A N 1
ATOM 566 C CA . TRP A 1 71 ? -6.138 5.485 5.859 1.00 93.81 71 TRP A CA 1
ATOM 567 C C . TRP A 1 71 ? -7.446 5.630 6.632 1.00 93.81 71 TRP A C 1
ATOM 569 O O . TRP A 1 71 ? -8.274 6.462 6.291 1.00 93.81 71 TRP A O 1
ATOM 579 N N . ASP A 1 72 ? -7.629 4.847 7.689 1.00 91.69 72 ASP A N 1
ATOM 580 C CA . ASP A 1 72 ? -8.881 4.854 8.461 1.00 91.69 72 ASP A CA 1
ATOM 581 C C . ASP A 1 72 ? -9.101 6.168 9.229 1.00 91.69 72 ASP A C 1
ATOM 583 O O . ASP A 1 72 ? -10.230 6.539 9.528 1.00 91.69 72 ASP A O 1
ATOM 587 N N . ASP A 1 73 ? -8.019 6.882 9.538 1.00 89.75 73 ASP A N 1
ATOM 588 C CA . ASP A 1 73 ? -8.013 8.156 10.263 1.00 89.75 73 ASP A CA 1
ATOM 589 C C . ASP A 1 73 ? -8.049 9.388 9.335 1.00 89.75 73 ASP A C 1
ATOM 591 O O . ASP A 1 73 ? -7.874 10.515 9.797 1.00 89.75 73 ASP A O 1
ATOM 595 N N . SER A 1 74 ? -8.205 9.196 8.020 1.00 87.75 74 SER A N 1
ATOM 596 C CA . SER A 1 74 ? -8.126 10.272 7.031 1.00 87.75 74 SER A CA 1
ATOM 597 C C . SER A 1 74 ? -8.982 9.993 5.806 1.00 87.75 74 SER A C 1
ATOM 599 O O . SER A 1 74 ? -8.870 8.957 5.162 1.00 87.75 74 SER A O 1
ATOM 601 N N . GLU A 1 75 ? -9.739 10.995 5.375 1.00 86.38 75 GLU A N 1
ATOM 602 C CA . GLU A 1 75 ? -10.501 10.927 4.123 1.00 86.38 75 GLU A CA 1
ATOM 603 C C . GLU A 1 75 ? -9.608 11.011 2.872 1.00 86.38 75 GLU A C 1
ATOM 605 O O . GLU A 1 75 ? -10.035 10.679 1.768 1.00 86.38 75 GLU A O 1
ATOM 610 N N . ARG A 1 76 ? -8.351 11.444 3.035 1.00 89.69 76 ARG A N 1
ATOM 611 C CA . ARG A 1 76 ? -7.356 11.543 1.958 1.00 89.69 76 ARG A CA 1
ATOM 612 C C . ARG A 1 76 ? -6.552 10.259 1.786 1.00 89.69 76 ARG A C 1
ATOM 614 O O . ARG A 1 76 ? -6.288 9.546 2.757 1.00 89.69 76 ARG A O 1
ATOM 621 N N . THR A 1 77 ? -6.109 10.034 0.552 1.00 92.81 77 THR A N 1
ATOM 622 C CA . THR A 1 77 ? -5.201 8.952 0.173 1.00 92.81 77 THR A CA 1
ATOM 623 C C . THR A 1 77 ? -3.743 9.411 0.136 1.00 92.81 77 THR A C 1
ATOM 625 O O . THR A 1 77 ? -3.453 10.562 -0.187 1.00 92.81 77 THR A O 1
ATOM 628 N N . ASP A 1 78 ? -2.816 8.496 0.432 1.00 93.44 78 ASP A N 1
ATOM 629 C CA . ASP A 1 78 ? -1.371 8.721 0.315 1.00 93.44 78 ASP A CA 1
ATOM 630 C C . ASP A 1 78 ? -0.714 7.623 -0.534 1.00 93.44 78 ASP A C 1
ATOM 632 O O . ASP A 1 78 ? -1.008 6.438 -0.368 1.00 93.44 78 ASP A O 1
ATOM 636 N N . TRP A 1 79 ? 0.238 7.997 -1.393 1.00 94.69 79 TRP A N 1
ATOM 637 C CA . TRP A 1 79 ? 1.102 7.039 -2.091 1.00 94.69 79 TRP A CA 1
ATOM 638 C C . TRP A 1 79 ? 2.257 6.599 -1.192 1.00 94.69 79 TRP A C 1
ATOM 640 O O . TRP A 1 79 ? 3.054 7.423 -0.739 1.00 94.69 79 TRP A O 1
ATOM 650 N N . VAL A 1 80 ? 2.383 5.291 -0.970 1.00 92.75 80 VAL A N 1
ATOM 651 C CA . VAL A 1 80 ? 3.385 4.710 -0.072 1.00 92.75 80 VAL A CA 1
ATOM 652 C C . VAL A 1 80 ? 4.131 3.568 -0.749 1.00 92.75 80 VAL A C 1
ATOM 654 O O . VAL A 1 80 ? 3.541 2.734 -1.425 1.00 92.75 80 VAL A O 1
ATOM 657 N N . ASP A 1 81 ? 5.450 3.516 -0.557 1.00 91.31 81 ASP A N 1
ATOM 658 C CA . ASP A 1 81 ? 6.271 2.392 -1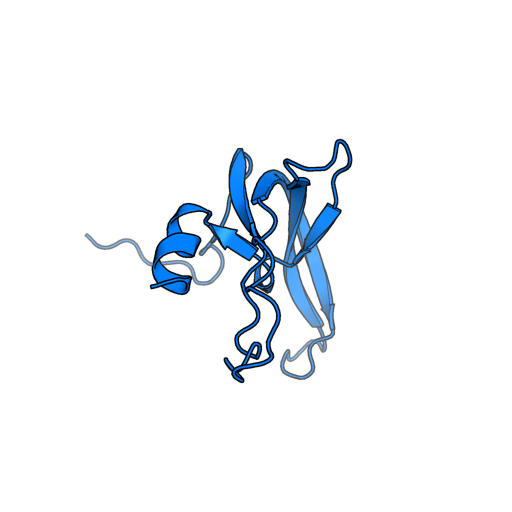.016 1.00 91.31 81 ASP A CA 1
ATOM 659 C C . ASP A 1 81 ? 5.872 1.095 -0.306 1.00 91.31 81 ASP A C 1
ATOM 661 O O . ASP A 1 81 ? 5.804 1.065 0.924 1.00 91.31 81 ASP A O 1
ATOM 665 N N . ASP A 1 82 ? 5.737 -0.005 -1.050 1.00 90.25 82 ASP A N 1
ATOM 666 C CA . ASP A 1 82 ? 5.326 -1.308 -0.499 1.00 90.25 82 ASP A CA 1
ATOM 667 C C . ASP A 1 82 ? 6.256 -1.813 0.632 1.00 90.25 82 ASP A C 1
ATOM 669 O O . ASP A 1 82 ? 5.855 -2.579 1.507 1.00 90.25 82 ASP A O 1
ATOM 673 N N . ILE A 1 83 ? 7.515 -1.355 0.676 1.00 87.19 83 ILE A N 1
ATOM 674 C CA . ILE A 1 83 ? 8.458 -1.667 1.766 1.00 87.19 83 ILE A CA 1
ATOM 675 C C . ILE A 1 83 ? 8.063 -1.034 3.110 1.00 87.19 83 ILE A C 1
ATOM 677 O O . ILE A 1 83 ? 8.499 -1.494 4.163 1.00 87.19 83 ILE A O 1
ATOM 681 N N . ARG A 1 84 ? 7.255 0.027 3.096 1.00 88.06 84 ARG A N 1
ATOM 682 C CA . ARG A 1 84 ? 6.823 0.768 4.288 1.00 88.06 84 ARG A CA 1
ATOM 683 C C . ARG A 1 84 ? 5.478 0.302 4.822 1.00 88.06 84 ARG A C 1
ATOM 685 O O . ARG A 1 84 ? 4.971 0.930 5.746 1.00 88.06 84 ARG A O 1
ATOM 692 N N . ILE A 1 85 ? 4.918 -0.768 4.271 1.00 90.00 85 ILE A N 1
ATOM 693 C CA . ILE A 1 85 ? 3.650 -1.349 4.707 1.00 90.00 85 ILE A CA 1
ATOM 694 C C . ILE A 1 85 ? 3.784 -2.858 4.927 1.00 90.00 85 ILE A C 1
ATOM 696 O O . ILE A 1 85 ? 4.749 -3.505 4.488 1.00 90.00 85 ILE A O 1
ATOM 700 N N . ILE A 1 86 ? 2.836 -3.397 5.678 1.00 89.94 86 ILE A N 1
ATOM 701 C CA . ILE A 1 86 ? 2.609 -4.825 5.908 1.00 89.94 86 ILE A CA 1
ATOM 702 C C . ILE A 1 86 ? 1.099 -5.079 5.879 1.00 89.94 86 ILE A C 1
ATOM 704 O O . ILE A 1 86 ? 0.312 -4.137 5.999 1.00 89.94 86 ILE A O 1
ATOM 708 N N . HIS A 1 87 ? 0.697 -6.338 5.717 1.00 90.06 87 HIS A N 1
ATOM 709 C CA . HIS A 1 87 ? -0.708 -6.711 5.875 1.00 90.06 87 HIS A CA 1
ATOM 710 C C . HIS A 1 87 ? -1.155 -6.449 7.307 1.00 90.06 87 HIS A C 1
ATOM 712 O O . HIS A 1 87 ? -0.390 -6.674 8.243 1.00 90.06 87 HIS A O 1
ATOM 718 N N . GLU A 1 88 ? -2.398 -6.010 7.493 1.00 87.44 88 GLU A N 1
ATOM 719 C CA . GLU A 1 88 ? -2.936 -5.793 8.840 1.00 87.44 88 GLU A CA 1
ATOM 720 C C . GLU A 1 88 ? -2.855 -7.077 9.688 1.00 87.44 88 GLU A C 1
ATOM 722 O O . GLU A 1 88 ? -2.525 -7.008 10.869 1.00 87.44 88 GLU A O 1
ATOM 727 N N . ALA A 1 89 ? -3.039 -8.249 9.072 1.00 83.94 89 ALA A N 1
ATOM 728 C CA . ALA A 1 89 ? -2.874 -9.548 9.727 1.00 83.94 89 ALA A CA 1
ATOM 729 C C . ALA A 1 89 ? -1.429 -9.824 10.203 1.00 83.94 89 ALA A C 1
ATOM 731 O O . ALA A 1 89 ? -1.236 -10.485 11.219 1.00 83.94 89 ALA A O 1
ATOM 732 N N . GLU A 1 90 ? -0.411 -9.291 9.513 1.00 79.12 90 GLU A N 1
ATOM 733 C CA . GLU A 1 90 ? 1.003 -9.413 9.918 1.00 79.12 90 GLU A CA 1
ATOM 734 C C . GLU A 1 90 ? 1.333 -8.512 11.124 1.00 79.12 90 GLU A C 1
ATOM 736 O O . GLU A 1 90 ? 2.337 -8.730 11.803 1.00 79.12 90 GLU A O 1
ATOM 741 N N . LEU A 1 91 ? 0.508 -7.497 11.417 1.00 77.06 91 LEU A N 1
ATOM 742 C CA . LEU A 1 91 ? 0.767 -6.547 12.502 1.00 77.06 91 LEU A CA 1
ATOM 743 C C . LEU A 1 91 ? 0.816 -7.233 13.869 1.00 77.06 91 LEU A C 1
ATOM 745 O O . LEU A 1 91 ? 1.638 -6.870 14.706 1.00 77.06 91 LEU A O 1
ATOM 749 N N . GLN A 1 92 ? -0.041 -8.229 14.092 1.00 66.50 92 GLN A N 1
ATOM 750 C CA . GLN A 1 92 ? -0.159 -8.896 15.386 1.00 66.50 92 GLN A CA 1
ATOM 751 C C . GLN A 1 92 ? 1.085 -9.731 15.716 1.00 66.50 92 GLN A C 1
ATOM 753 O O . GLN A 1 92 ? 1.532 -9.729 16.857 1.00 66.50 92 GLN A O 1
ATOM 758 N N . THR A 1 93 ? 1.713 -10.339 14.706 1.00 62.69 93 THR A N 1
ATOM 759 C CA . THR A 1 93 ? 3.002 -11.043 14.831 1.00 62.69 93 THR A CA 1
ATOM 760 C C . THR A 1 93 ? 4.173 -10.095 15.098 1.00 62.69 93 THR A C 1
ATOM 762 O O . THR A 1 93 ? 5.197 -10.506 15.628 1.00 62.69 93 THR A O 1
ATOM 765 N N . HIS A 1 94 ? 4.053 -8.822 14.717 1.00 57.47 94 HIS A N 1
ATOM 766 C CA . HIS A 1 94 ? 5.087 -7.817 14.967 1.00 57.47 94 HIS A CA 1
ATOM 767 C C . HIS A 1 94 ? 4.999 -7.162 16.352 1.00 57.47 94 HIS A C 1
ATOM 769 O O . HIS A 1 94 ? 5.950 -6.488 16.747 1.00 57.47 94 HIS A O 1
ATOM 775 N N . LEU A 1 95 ? 3.873 -7.318 17.052 1.00 58.62 95 LEU A N 1
ATOM 776 C CA . LEU A 1 95 ? 3.620 -6.729 18.371 1.00 58.62 95 LEU A CA 1
ATOM 777 C C . LEU A 1 95 ? 3.729 -7.742 19.526 1.00 58.62 95 LEU A C 1
ATOM 779 O O . LEU A 1 95 ? 3.751 -7.315 20.678 1.00 58.62 95 LEU A O 1
ATOM 783 N N . SER A 1 96 ? 3.774 -9.045 19.225 1.00 50.62 96 SER A N 1
ATOM 784 C CA . SER A 1 96 ? 4.048 -10.138 20.174 1.00 50.62 96 SER A CA 1
ATOM 785 C C . SER A 1 96 ? 5.541 -10.320 20.418 1.00 50.62 96 SER A C 1
ATOM 787 O O . SER A 1 96 ? 5.924 -10.510 21.589 1.00 50.62 96 SER A O 1
#